Protein AF-A0AAV7AVH6-F1 (afdb_monomer_lite)

Radius of gyration: 21.37 Å; chains: 1; bounding box: 35×44×61 Å

Secondary structure (DSSP, 8-state):
-HHHHTTT-EEE-TT-SEEEEE--GGGSTTTT-HHHHHHHHHTSSSS---EEEEEEEEESS---GGGPEEEEEETTS-EEEEETTEEEEEESSHHHHHHHSS----EEEEPPPPPHHHHHHHHH-HHHHHHHHHHHHHHHHTHHHHHHHHHHHHTT-

Sequence (157 aa):
MFVQNHKYKLLKWEKNIYYLKVCDLSGTIYMGQQYMKEQWEEFYLPKTTRMEVLGILEDSRVPLPCMQWVVLVGEDGCVYAYREEELQLIAKNLSEFVENGKKKVYATYDYPEFSDEDEETLLQDEEVQKIRQSTRDFVNSNAHVFDNLLNFLSSKQ

Foldseek 3Di:
DVLVVQAQPWQDDPPDQKIWGFHFCCQAPCRPVVVVQVQVQPFFDPDRWHKTFRGWIAGNVDRDRLPIWTWIQTPQQWIWTDHDQKIFGQGNHPVRCSHQPRPDTPDITGGDDDDPVNVVVCVPDPVSVVVVVVVVVVCVVCVVVVVVVVVVVVVVD

Structure (mmCIF, N/CA/C/O backbone):
data_AF-A0AAV7AVH6-F1
#
_entry.id   AF-A0AAV7AVH6-F1
#
loop_
_atom_site.group_PDB
_atom_site.id
_atom_site.type_symbol
_atom_site.label_atom_id
_atom_site.label_alt_id
_atom_site.label_comp_id
_atom_site.label_asym_id
_atom_site.label_entity_id
_atom_site.label_seq_id
_atom_site.pdbx_PDB_ins_code
_atom_site.Cartn_x
_atom_site.Cartn_y
_atom_site.Cartn_z
_atom_site.occupancy
_atom_site.B_iso_or_equiv
_atom_site.auth_seq_id
_atom_site.auth_comp_id
_atom_site.auth_asym_id
_atom_site.auth_atom_id
_atom_site.pdbx_PDB_model_num
ATOM 1 N N . MET A 1 1 ? -11.168 -9.009 -13.389 1.00 67.25 1 MET A N 1
ATOM 2 C CA . MET A 1 1 ? -11.364 -10.424 -13.801 1.00 67.25 1 MET A CA 1
ATOM 3 C C . MET A 1 1 ? -10.074 -11.264 -13.770 1.00 67.25 1 MET A C 1
ATOM 5 O O . MET A 1 1 ? -10.169 -12.446 -13.488 1.00 67.25 1 MET A O 1
ATOM 9 N N . PHE A 1 2 ? -8.867 -10.708 -13.973 1.00 90.12 2 PHE A N 1
ATOM 10 C CA . PHE A 1 2 ? -7.611 -11.487 -13.918 1.00 90.12 2 PHE A CA 1
ATOM 11 C C . PHE A 1 2 ? -7.262 -12.035 -12.523 1.00 90.12 2 PHE A C 1
A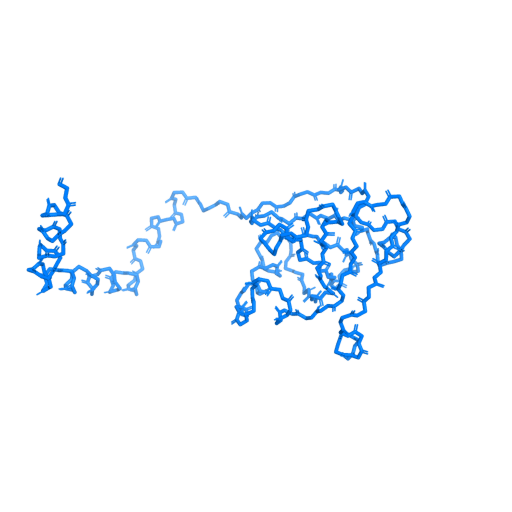TOM 13 O O . PHE A 1 2 ? -7.172 -13.250 -12.361 1.00 90.12 2 PHE A O 1
ATOM 20 N N . VAL A 1 3 ? -7.107 -11.155 -11.525 1.00 89.94 3 VAL A N 1
ATOM 21 C CA . VAL A 1 3 ? -6.653 -11.513 -10.165 1.00 89.94 3 VAL A CA 1
ATOM 22 C C . VAL A 1 3 ? -7.571 -12.547 -9.517 1.00 89.94 3 VAL A C 1
ATOM 24 O O . VAL A 1 3 ? -7.092 -13.539 -8.982 1.00 89.94 3 VAL A O 1
ATOM 27 N N . GLN A 1 4 ? -8.888 -12.385 -9.666 1.00 89.19 4 GLN A N 1
ATOM 28 C CA . GLN A 1 4 ? -9.874 -13.350 -9.167 1.00 89.19 4 GLN A CA 1
ATOM 29 C C . GLN A 1 4 ? -9.682 -14.751 -9.770 1.00 89.19 4 GLN A C 1
ATOM 31 O O . GLN A 1 4 ? -9.690 -15.744 -9.051 1.00 89.19 4 GLN A O 1
ATOM 36 N N . ASN A 1 5 ? -9.409 -14.836 -11.074 1.00 92.50 5 ASN A N 1
ATOM 37 C CA . ASN A 1 5 ? -9.209 -16.111 -11.773 1.00 92.50 5 ASN A CA 1
ATOM 38 C C . ASN A 1 5 ? -7.833 -16.752 -11.500 1.00 92.50 5 ASN A C 1
ATOM 40 O O . ASN A 1 5 ? -7.597 -17.903 -11.867 1.00 92.50 5 ASN A O 1
ATOM 44 N N . HIS A 1 6 ? -6.901 -15.998 -10.917 1.00 92.50 6 HIS A N 1
ATOM 45 C CA . HIS A 1 6 ? -5.505 -16.396 -10.718 1.00 92.50 6 HIS A CA 1
ATOM 46 C C . HIS A 1 6 ? -5.092 -16.336 -9.245 1.00 92.50 6 HIS A C 1
ATOM 48 O O . HIS A 1 6 ? -3.902 -16.431 -8.946 1.00 92.50 6 HIS A O 1
ATOM 54 N N . LYS A 1 7 ? -6.061 -16.197 -8.332 1.00 90.62 7 LYS A N 1
ATOM 55 C CA . LYS A 1 7 ? -5.820 -16.069 -6.897 1.00 90.62 7 LYS A CA 1
ATOM 56 C C . LYS A 1 7 ? -4.968 -17.242 -6.408 1.00 90.62 7 LYS A C 1
ATOM 58 O O . LYS A 1 7 ? -5.199 -18.391 -6.779 1.00 90.62 7 LYS A O 1
ATOM 63 N N . TYR A 1 8 ? -3.959 -16.928 -5.605 1.00 89.50 8 TYR A N 1
ATOM 64 C CA . TYR A 1 8 ? -2.974 -17.855 -5.041 1.00 89.50 8 TYR A CA 1
ATOM 65 C C . TYR A 1 8 ? -1.984 -18.484 -6.029 1.00 89.50 8 TYR A C 1
ATOM 67 O O . TYR A 1 8 ? -1.146 -19.282 -5.605 1.00 89.50 8 TYR A O 1
ATOM 75 N N . LYS A 1 9 ? -2.001 -18.112 -7.317 1.00 94.94 9 LYS A N 1
ATOM 76 C CA . LYS A 1 9 ? -0.900 -18.479 -8.216 1.00 94.94 9 LYS A CA 1
ATOM 77 C C . LYS A 1 9 ? 0.385 -17.789 -7.767 1.00 94.94 9 LYS A C 1
ATOM 79 O O . LYS A 1 9 ? 0.374 -16.627 -7.357 1.00 94.94 9 LYS A O 1
ATOM 84 N N . LEU A 1 10 ? 1.483 -18.531 -7.861 1.00 94.31 10 LEU A N 1
ATOM 85 C CA . LEU A 1 10 ? 2.809 -18.072 -7.477 1.00 94.31 10 LEU A CA 1
ATOM 86 C C . LEU A 1 10 ? 3.648 -17.815 -8.725 1.00 94.31 10 LEU A C 1
ATOM 88 O O . LEU A 1 10 ? 3.728 -18.674 -9.603 1.00 94.31 10 LEU A O 1
ATOM 92 N N . LEU A 1 11 ? 4.309 -16.665 -8.764 1.00 94.94 11 LEU A N 1
ATOM 93 C CA . LEU A 1 11 ? 5.360 -16.360 -9.725 1.00 94.94 11 LEU A CA 1
ATOM 94 C C . LEU A 1 11 ? 6.682 -16.235 -8.965 1.00 94.94 11 LEU A C 1
ATOM 96 O O . LEU A 1 11 ? 6.808 -15.438 -8.036 1.00 94.94 11 LEU A O 1
ATOM 100 N N . LYS A 1 12 ? 7.652 -17.066 -9.344 1.00 94.19 12 LYS A N 1
ATOM 101 C CA . LYS A 1 12 ? 8.987 -17.126 -8.744 1.00 94.19 12 LYS A CA 1
ATOM 102 C C . LYS A 1 12 ? 10.022 -16.737 -9.789 1.00 94.19 12 LYS A C 1
ATOM 104 O O . LYS A 1 12 ? 9.885 -17.109 -10.951 1.00 94.19 12 LYS A O 1
ATOM 109 N N . TRP A 1 13 ? 11.080 -16.068 -9.348 1.00 93.69 13 TRP A N 1
ATOM 110 C CA . TRP A 1 13 ? 12.230 -15.729 -10.181 1.00 93.69 13 TRP A CA 1
ATOM 111 C C . TRP A 1 13 ? 13.479 -16.398 -9.611 1.00 93.69 13 TRP A C 1
ATOM 113 O O . TRP A 1 13 ? 13.735 -16.299 -8.416 1.00 93.69 13 TRP A O 1
ATOM 123 N N . GLU A 1 14 ? 14.284 -17.047 -10.455 1.00 84.38 14 GLU A N 1
ATOM 124 C CA . GLU A 1 14 ? 15.441 -17.848 -10.011 1.00 84.38 14 GLU A CA 1
ATOM 125 C C . GLU A 1 14 ? 16.485 -17.054 -9.209 1.00 84.38 14 GLU A C 1
ATOM 127 O O . GLU A 1 14 ? 17.175 -17.611 -8.361 1.00 84.38 14 GLU A O 1
ATOM 132 N N . LYS A 1 15 ? 16.611 -15.749 -9.476 1.00 83.25 15 LYS A N 1
ATOM 133 C CA . LYS A 1 15 ? 17.602 -14.856 -8.849 1.00 83.25 15 LYS A CA 1
ATOM 134 C C . LYS A 1 15 ? 16.969 -13.790 -7.950 1.00 83.25 15 LYS A C 1
ATOM 136 O O . LYS A 1 15 ? 17.609 -12.776 -7.678 1.00 83.25 15 LYS A O 1
ATOM 141 N N . ASN A 1 16 ? 15.720 -13.982 -7.524 1.00 83.50 16 ASN A N 1
ATOM 142 C CA . ASN A 1 16 ? 15.032 -13.066 -6.617 1.00 83.50 16 ASN A CA 1
ATOM 143 C C . ASN A 1 16 ? 14.694 -13.783 -5.305 1.00 83.50 16 ASN A C 1
ATOM 145 O O . ASN A 1 16 ? 14.231 -14.920 -5.309 1.00 83.50 16 ASN A O 1
ATOM 149 N N . ILE A 1 17 ? 14.925 -13.107 -4.180 1.00 87.75 17 ILE A N 1
ATOM 150 C CA . ILE A 1 17 ? 14.525 -13.602 -2.856 1.00 87.75 17 ILE A CA 1
ATOM 151 C C . ILE A 1 17 ? 13.009 -13.534 -2.663 1.00 87.75 17 ILE A C 1
ATOM 153 O O . ILE A 1 17 ? 12.474 -14.258 -1.828 1.00 87.75 17 ILE A O 1
ATOM 157 N N . TYR A 1 18 ? 12.324 -12.691 -3.435 1.00 91.19 18 TYR A N 1
ATOM 158 C CA . TYR A 1 18 ? 10.881 -12.537 -3.401 1.00 91.19 18 TYR A CA 1
ATOM 159 C C . TYR A 1 18 ? 10.189 -13.447 -4.413 1.00 91.19 18 TYR A C 1
ATOM 161 O O . TYR A 1 18 ? 10.689 -13.693 -5.513 1.00 91.19 18 TYR A O 1
ATOM 169 N N . TYR A 1 19 ? 8.977 -13.866 -4.068 1.00 93.19 19 TYR A N 1
ATOM 170 C CA . TYR A 1 19 ? 8.014 -14.418 -5.013 1.00 93.19 19 TYR A CA 1
ATOM 171 C C . TYR A 1 19 ? 6.712 -13.629 -4.935 1.00 93.19 19 TYR A C 1
ATOM 173 O O . TYR A 1 19 ? 6.329 -13.151 -3.869 1.00 93.19 19 TYR A O 1
ATOM 181 N N . LEU A 1 20 ? 6.035 -13.494 -6.072 1.00 95.94 20 LEU A N 1
ATOM 182 C CA . LEU A 1 20 ? 4.709 -12.899 -6.126 1.00 95.94 20 LEU A CA 1
ATOM 183 C C . LEU A 1 20 ? 3.671 -13.979 -5.841 1.00 95.94 20 LEU A C 1
ATOM 185 O O . LEU A 1 20 ? 3.640 -15.012 -6.511 1.00 95.94 20 LEU A O 1
ATOM 189 N N . LYS A 1 21 ? 2.777 -13.699 -4.900 1.00 95.56 21 LYS A N 1
ATOM 190 C CA . LYS A 1 21 ? 1.540 -14.443 -4.689 1.00 95.56 21 LYS A CA 1
ATOM 191 C C . LYS A 1 21 ? 0.377 -13.579 -5.149 1.00 95.56 21 LYS A C 1
ATOM 193 O O . LYS A 1 21 ? 0.107 -12.539 -4.556 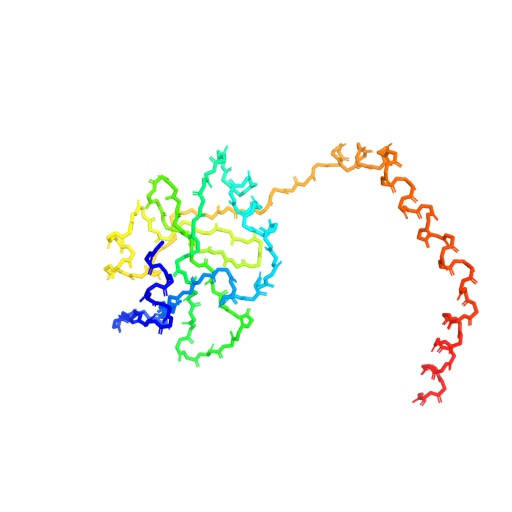1.00 95.56 21 LYS A O 1
ATOM 198 N N . VAL A 1 22 ? -0.296 -14.004 -6.215 1.00 97.50 22 VAL A N 1
ATOM 199 C CA . VAL A 1 22 ? -1.414 -13.253 -6.798 1.00 97.50 22 VAL A CA 1
ATOM 200 C C . VAL A 1 22 ? -2.582 -13.230 -5.816 1.00 97.50 22 VAL A C 1
ATOM 202 O O . VAL A 1 22 ? -3.090 -14.277 -5.407 1.00 97.50 22 VAL A O 1
ATOM 205 N N . CYS A 1 23 ? -3.029 -12.036 -5.452 1.00 96.12 23 CYS A N 1
ATOM 206 C CA . CYS A 1 23 ? -4.206 -11.813 -4.626 1.00 96.12 23 CYS A CA 1
ATOM 207 C C . CYS A 1 23 ? -4.772 -10.412 -4.868 1.00 96.12 23 CYS A C 1
ATOM 209 O O . CYS A 1 23 ? -4.114 -9.551 -5.441 1.00 96.12 23 CYS A O 1
ATOM 211 N N . ASP A 1 24 ? -6.026 -10.223 -4.474 1.00 95.75 24 ASP A N 1
ATOM 212 C CA . ASP A 1 24 ? -6.672 -8.914 -4.394 1.00 95.75 24 ASP A CA 1
ATOM 213 C C . ASP A 1 24 ? -6.384 -8.275 -3.022 1.00 95.75 24 ASP A C 1
ATOM 215 O O . ASP A 1 24 ? -5.694 -8.866 -2.187 1.00 95.75 24 ASP A O 1
ATOM 219 N N . LEU A 1 25 ? -6.968 -7.103 -2.750 1.00 95.44 25 LEU A N 1
ATOM 220 C CA . LEU A 1 25 ? -6.837 -6.416 -1.459 1.00 95.44 25 LEU A CA 1
ATOM 221 C C . LEU A 1 25 ? -7.163 -7.326 -0.257 1.00 95.44 25 LEU A C 1
ATOM 223 O O . LEU A 1 25 ? -6.485 -7.259 0.767 1.00 95.44 25 LEU A O 1
ATOM 227 N N . SER A 1 26 ? -8.145 -8.228 -0.394 1.00 94.31 26 SER A N 1
ATOM 228 C CA . SER A 1 26 ? -8.540 -9.157 0.677 1.00 94.31 26 SER A CA 1
ATOM 229 C C . SER A 1 26 ? -7.461 -10.181 1.035 1.00 94.31 26 SER A C 1
ATOM 231 O O . SER A 1 26 ? -7.497 -10.759 2.113 1.00 94.31 26 SER A O 1
ATOM 233 N N . GLY A 1 27 ? -6.503 -10.426 0.138 1.00 93.25 27 GLY A N 1
ATOM 234 C CA . GLY A 1 27 ? -5.368 -11.308 0.391 1.00 93.25 27 GLY A CA 1
ATOM 235 C C . GLY A 1 27 ? -4.127 -10.593 0.919 1.00 93.25 27 GLY A C 1
ATOM 236 O O . GLY A 1 27 ? -3.054 -11.191 0.885 1.00 93.25 27 GLY A O 1
ATOM 237 N N . THR A 1 28 ? -4.253 -9.336 1.349 1.00 93.62 28 THR A N 1
ATOM 238 C CA . THR A 1 28 ? -3.172 -8.541 1.947 1.00 93.62 28 THR A CA 1
ATOM 239 C C . THR A 1 28 ? -3.413 -8.327 3.448 1.00 93.62 28 THR A C 1
ATOM 241 O O . THR A 1 28 ? -4.507 -8.594 3.945 1.00 93.62 28 THR A O 1
ATOM 244 N N . ILE A 1 29 ? -2.430 -7.779 4.173 1.00 92.38 29 ILE A N 1
ATOM 245 C CA . ILE A 1 29 ? -2.610 -7.309 5.560 1.00 92.38 29 ILE A CA 1
ATOM 246 C C . ILE A 1 29 ? -3.647 -6.180 5.692 1.00 92.38 29 ILE A C 1
ATOM 248 O O . ILE A 1 29 ? -4.147 -5.943 6.785 1.00 92.38 29 ILE A O 1
ATOM 252 N N . TYR A 1 30 ? -4.020 -5.532 4.584 1.00 93.50 30 TYR A N 1
ATOM 253 C CA . TYR A 1 30 ? -5.025 -4.467 4.516 1.00 93.50 30 TYR A CA 1
ATOM 254 C C . TYR A 1 30 ? -6.420 -4.997 4.150 1.00 93.50 30 TYR A C 1
ATOM 256 O O . TYR A 1 30 ? -7.262 -4.275 3.617 1.00 93.50 30 TYR A O 1
ATOM 264 N N . MET A 1 31 ? -6.688 -6.282 4.400 1.00 94.31 31 MET A N 1
ATOM 265 C CA . MET A 1 31 ? -7.999 -6.882 4.158 1.00 94.31 31 MET A CA 1
ATOM 266 C C . MET A 1 31 ? -9.115 -6.066 4.832 1.00 94.31 31 MET A C 1
ATOM 268 O O . MET A 1 31 ? -9.081 -5.814 6.034 1.00 94.31 31 MET A O 1
ATOM 272 N N . GLY A 1 32 ? -10.124 -5.681 4.045 1.00 93.25 32 GLY A N 1
ATOM 273 C CA . GLY A 1 32 ? -11.268 -4.888 4.510 1.00 93.25 32 GLY A CA 1
ATOM 274 C C . GLY A 1 32 ? -11.006 -3.382 4.613 1.00 93.25 32 GLY A C 1
ATOM 275 O O . GLY A 1 32 ? -11.947 -2.625 4.828 1.00 93.25 32 GLY A O 1
ATOM 276 N N . GLN A 1 33 ? -9.768 -2.929 4.408 1.00 94.75 33 GLN A N 1
ATOM 277 C CA . GLN A 1 33 ? -9.393 -1.518 4.472 1.00 94.75 33 GLN A CA 1
ATOM 278 C C . GLN A 1 33 ? -9.436 -0.897 3.074 1.00 94.75 33 GLN A C 1
ATOM 280 O O . GLN A 1 33 ? -8.406 -0.625 2.465 1.00 94.75 33 GLN A O 1
ATOM 285 N N . GLN A 1 34 ? -10.643 -0.700 2.537 1.00 94.00 34 GLN A N 1
ATOM 286 C CA . GLN A 1 34 ? -10.818 -0.152 1.185 1.00 94.00 34 GLN A CA 1
ATOM 287 C C . GLN A 1 34 ? -10.164 1.232 1.020 1.00 94.00 34 GLN A C 1
ATOM 289 O O . GLN A 1 34 ? -9.594 1.506 -0.034 1.00 94.00 34 GLN A O 1
ATOM 294 N N . TYR A 1 35 ? -10.155 2.035 2.089 1.00 94.38 35 TYR A N 1
ATOM 295 C CA . TYR A 1 35 ? -9.508 3.347 2.128 1.00 94.38 35 TYR A CA 1
ATOM 296 C C . TYR A 1 35 ? -8.000 3.285 1.836 1.00 94.38 35 TYR A C 1
ATOM 298 O O . TYR A 1 35 ? -7.447 4.234 1.298 1.00 94.38 35 TYR A O 1
ATOM 306 N N . MET A 1 36 ? -7.318 2.168 2.124 1.00 94.94 36 MET A N 1
ATOM 307 C CA . MET A 1 36 ? -5.892 2.029 1.798 1.00 94.94 36 MET A CA 1
ATOM 308 C C . MET A 1 36 ? -5.660 2.095 0.292 1.00 94.94 36 MET A C 1
ATOM 310 O O . MET A 1 36 ? -4.683 2.685 -0.160 1.00 94.94 36 MET A O 1
ATOM 314 N N . LYS A 1 37 ? -6.583 1.522 -0.492 1.00 94.50 37 LYS A N 1
ATOM 315 C CA . LYS A 1 37 ? -6.525 1.605 -1.951 1.00 94.50 37 LYS A CA 1
ATOM 316 C C . LYS A 1 37 ? -6.665 3.053 -2.414 1.00 94.50 37 LYS A C 1
ATOM 318 O O . LYS A 1 37 ? -5.869 3.494 -3.231 1.00 94.50 37 LYS A O 1
ATOM 323 N N . GLU A 1 38 ? -7.638 3.772 -1.863 1.00 94.88 38 GLU A N 1
ATOM 324 C CA . GLU A 1 38 ? -7.866 5.193 -2.152 1.00 94.88 38 GLU A CA 1
ATOM 325 C C . GLU A 1 38 ? -6.609 6.009 -1.824 1.00 94.88 38 GLU A C 1
ATOM 327 O O . GLU A 1 38 ? -6.139 6.781 -2.655 1.00 94.88 38 GLU A O 1
ATOM 332 N N . GLN A 1 39 ? -5.964 5.738 -0.685 1.00 94.94 39 GLN A N 1
ATOM 333 C CA . GLN A 1 39 ? -4.729 6.424 -0.321 1.00 94.94 39 GLN A CA 1
ATOM 334 C C . GLN A 1 39 ? -3.581 6.185 -1.308 1.00 94.94 39 GLN A C 1
ATOM 336 O O . GLN A 1 39 ? -2.893 7.138 -1.673 1.00 94.94 39 GLN A O 1
ATOM 341 N N . TRP A 1 40 ? -3.368 4.941 -1.758 1.00 96.75 40 TRP A N 1
ATOM 342 C CA . TRP A 1 40 ? -2.339 4.630 -2.760 1.00 96.75 40 TRP A CA 1
ATOM 343 C C . TRP A 1 40 ? -2.583 5.346 -4.091 1.00 96.75 40 TRP A C 1
ATOM 345 O O . TRP A 1 40 ? -1.625 5.756 -4.746 1.00 96.75 40 TRP A O 1
ATOM 355 N N . GLU A 1 41 ? -3.850 5.495 -4.483 1.00 97.12 41 GLU A N 1
ATOM 356 C CA . GLU A 1 41 ? -4.243 6.157 -5.728 1.00 97.12 41 GLU A CA 1
ATOM 357 C C . GLU A 1 41 ? -4.109 7.684 -5.655 1.00 97.12 41 GLU A C 1
ATOM 359 O O . GLU A 1 41 ? -3.766 8.309 -6.662 1.00 97.12 41 GLU A O 1
ATOM 364 N N . GLU A 1 42 ? -4.370 8.283 -4.489 1.00 95.88 42 GLU A N 1
ATOM 365 C CA . GLU A 1 42 ? -4.523 9.734 -4.336 1.00 95.88 42 GLU A CA 1
ATOM 366 C C . GLU A 1 42 ? -3.287 10.460 -3.800 1.00 95.88 42 GLU A C 1
ATOM 368 O O . GLU A 1 42 ? -2.984 11.545 -4.296 1.00 95.88 42 GLU A O 1
ATOM 373 N N . PHE A 1 43 ? -2.573 9.895 -2.819 1.00 94.00 43 PHE A N 1
ATOM 374 C CA . PHE A 1 43 ? -1.637 10.688 -2.005 1.00 94.00 43 PHE A CA 1
ATOM 375 C C . PHE A 1 43 ? -0.154 10.434 -2.274 1.00 94.00 43 PHE A C 1
ATOM 377 O O . PHE A 1 43 ? 0.660 11.316 -2.026 1.00 94.00 43 PHE A O 1
ATOM 384 N N . TYR A 1 44 ? 0.222 9.258 -2.781 1.00 95.56 44 TYR A N 1
ATOM 385 C CA . TYR A 1 44 ? 1.643 8.907 -2.917 1.00 95.56 44 TYR A CA 1
ATOM 386 C C . TYR A 1 44 ? 2.289 9.488 -4.176 1.00 95.56 44 TYR A C 1
ATOM 388 O O . TYR A 1 44 ? 3.449 9.894 -4.166 1.00 95.56 44 TYR A O 1
ATOM 396 N N . LEU A 1 45 ? 1.572 9.490 -5.300 1.00 96.06 45 LEU A N 1
ATOM 397 C CA . LEU A 1 45 ? 2.131 9.948 -6.570 1.00 96.06 45 LEU A CA 1
ATOM 398 C C . LEU A 1 45 ? 1.826 11.434 -6.801 1.00 96.06 45 LEU A C 1
ATOM 400 O O . LEU A 1 45 ? 0.749 11.894 -6.435 1.00 96.06 45 LEU A O 1
ATOM 404 N N . PRO A 1 46 ? 2.693 12.181 -7.521 1.00 93.56 46 PRO A N 1
ATOM 405 C CA . PRO A 1 46 ? 2.442 13.591 -7.850 1.00 93.56 46 PRO A CA 1
ATOM 406 C C . PRO A 1 46 ? 1.133 13.851 -8.609 1.00 93.56 46 PRO A C 1
ATOM 408 O O . PRO A 1 46 ? 0.668 14.985 -8.695 1.00 93.56 46 PRO A O 1
ATOM 411 N N . LYS A 1 47 ? 0.571 12.809 -9.227 1.00 95.38 47 LYS A N 1
ATOM 412 C CA . LYS A 1 47 ? -0.728 12.829 -9.882 1.00 95.38 47 LYS A CA 1
ATOM 413 C C . LYS A 1 47 ? -1.511 11.602 -9.433 1.00 95.38 47 LYS A C 1
ATOM 415 O O . LYS A 1 47 ? -0.976 10.492 -9.485 1.00 95.38 47 LYS A O 1
ATOM 420 N N . THR A 1 48 ? -2.788 11.805 -9.117 1.00 96.88 48 THR A N 1
ATOM 421 C CA . THR A 1 48 ? -3.736 10.717 -8.876 1.00 96.88 48 THR A CA 1
ATOM 422 C C . THR A 1 48 ? -3.656 9.685 -9.996 1.00 96.88 48 THR A C 1
ATOM 424 O O . THR A 1 48 ? -3.735 10.036 -11.179 1.00 96.88 48 THR A O 1
ATOM 427 N N . THR A 1 49 ? -3.476 8.426 -9.616 1.00 97.88 49 THR A N 1
ATOM 428 C CA . THR A 1 49 ? -3.272 7.308 -10.540 1.00 97.88 49 THR A CA 1
ATOM 429 C C . THR A 1 49 ? -4.083 6.133 -10.035 1.00 97.88 49 THR A C 1
ATOM 431 O O . THR A 1 49 ? -3.813 5.636 -8.947 1.00 97.88 49 THR A O 1
ATOM 434 N N . ARG A 1 50 ? -5.062 5.661 -10.813 1.00 98.00 50 ARG A N 1
ATOM 435 C CA . ARG A 1 50 ? -5.826 4.461 -10.433 1.00 98.00 50 ARG A CA 1
ATOM 436 C C . ARG A 1 50 ? -4.905 3.254 -10.339 1.00 98.00 50 ARG A C 1
ATOM 438 O O . ARG A 1 50 ? -4.052 3.071 -11.208 1.00 98.00 50 ARG A O 1
ATOM 445 N N . MET A 1 51 ? -5.109 2.406 -9.337 1.00 97.25 51 MET A N 1
ATOM 446 C CA . MET A 1 51 ? -4.252 1.253 -9.089 1.00 97.25 51 MET A CA 1
ATOM 447 C C . MET A 1 51 ? -5.077 -0.003 -8.852 1.00 97.25 51 MET A C 1
ATOM 449 O O . MET A 1 51 ? -6.163 0.025 -8.291 1.00 97.25 51 MET A O 1
ATOM 453 N N . GLU A 1 52 ? -4.551 -1.154 -9.248 1.00 96.50 52 GLU A N 1
ATOM 454 C CA . GLU A 1 52 ? -5.138 -2.447 -8.904 1.00 96.50 52 GLU A CA 1
ATOM 455 C C . GLU A 1 52 ? -4.120 -3.318 -8.177 1.00 96.50 52 GLU A C 1
ATOM 457 O O . GLU A 1 52 ? -2.955 -3.401 -8.572 1.00 96.50 52 GLU A O 1
ATOM 462 N N . VAL A 1 53 ? -4.570 -3.996 -7.118 1.00 97.50 53 VAL A N 1
ATOM 463 C CA . VAL A 1 53 ? -3.735 -4.950 -6.381 1.00 97.50 53 VAL A CA 1
ATOM 464 C C . VAL A 1 53 ? -3.518 -6.176 -7.259 1.00 97.50 53 VAL A C 1
ATOM 466 O O . VAL A 1 53 ? -4.468 -6.874 -7.612 1.00 97.50 53 VAL A O 1
ATOM 469 N N . LEU A 1 54 ? -2.260 -6.441 -7.602 1.00 97.56 54 LEU A N 1
ATOM 470 C CA . LEU A 1 54 ? -1.850 -7.632 -8.342 1.00 97.56 54 LEU A CA 1
ATOM 471 C C . LEU A 1 54 ? -1.530 -8.799 -7.402 1.00 97.56 54 LEU A C 1
ATOM 473 O O . LEU A 1 54 ? -1.710 -9.965 -7.765 1.00 97.56 54 LEU A O 1
ATOM 477 N N . GLY A 1 55 ? -1.030 -8.496 -6.207 1.00 97.00 55 GLY A N 1
ATOM 478 C CA . GLY A 1 55 ? -0.711 -9.496 -5.204 1.00 97.00 55 GLY A CA 1
ATOM 479 C C . GLY A 1 55 ? 0.244 -8.979 -4.146 1.00 97.00 55 GLY A C 1
ATOM 480 O O . GLY A 1 55 ? 0.343 -7.775 -3.924 1.00 97.00 55 GLY A O 1
ATOM 481 N N . ILE A 1 56 ? 0.970 -9.901 -3.521 1.00 96.50 56 ILE A N 1
ATOM 482 C CA . ILE A 1 56 ? 1.998 -9.587 -2.527 1.00 96.50 56 ILE A CA 1
ATOM 483 C C . ILE A 1 56 ? 3.352 -10.177 -2.915 1.00 96.50 56 ILE A C 1
ATOM 485 O O . ILE A 1 56 ? 3.405 -11.258 -3.505 1.00 96.50 56 ILE A O 1
ATOM 489 N N . LEU A 1 57 ? 4.439 -9.483 -2.574 1.00 95.00 57 LEU A N 1
ATOM 490 C CA . LEU A 1 57 ? 5.784 -10.062 -2.566 1.00 95.00 57 LEU A CA 1
ATOM 491 C C . LEU A 1 57 ? 6.130 -10.512 -1.151 1.00 95.00 57 LEU A C 1
ATOM 493 O O . LEU A 1 57 ? 6.162 -9.695 -0.231 1.00 95.00 57 LEU A O 1
ATOM 497 N N . GLU A 1 58 ? 6.446 -11.794 -1.008 1.00 90.75 58 GLU A N 1
ATOM 498 C CA . GLU A 1 58 ? 6.924 -12.393 0.241 1.00 90.75 58 GLU A CA 1
ATOM 499 C C . GLU A 1 58 ? 8.385 -12.831 0.076 1.00 90.75 58 GLU A C 1
ATOM 501 O O . GLU A 1 58 ? 8.769 -13.356 -0.974 1.00 90.75 58 GLU A O 1
ATOM 506 N N . ASP A 1 59 ? 9.216 -12.602 1.099 1.00 88.25 59 ASP A N 1
ATOM 507 C CA . ASP A 1 59 ? 10.595 -13.103 1.123 1.00 88.25 59 ASP A CA 1
ATOM 508 C C . ASP A 1 59 ? 10.573 -14.623 1.343 1.00 88.25 59 ASP A C 1
ATOM 510 O O . ASP A 1 59 ? 10.049 -15.131 2.334 1.00 88.25 59 ASP A O 1
ATOM 514 N N . SER A 1 60 ? 11.161 -15.365 0.408 1.00 82.62 60 SER A N 1
ATOM 515 C CA . SER A 1 60 ? 11.254 -16.828 0.443 1.00 82.62 60 SER A CA 1
ATOM 516 C C . SER A 1 60 ? 12.057 -17.381 1.622 1.00 82.62 60 SER A C 1
ATOM 518 O O . SER A 1 60 ? 11.884 -18.547 1.974 1.00 82.62 60 SER A O 1
ATOM 520 N N . ARG A 1 61 ? 12.923 -16.572 2.239 1.00 82.56 61 ARG A N 1
ATOM 521 C CA . ARG A 1 61 ? 13.768 -16.966 3.377 1.00 82.56 61 ARG A CA 1
ATOM 522 C C . ARG A 1 61 ? 13.063 -16.755 4.710 1.00 82.56 61 ARG A C 1
ATOM 524 O O . ARG A 1 61 ? 13.304 -17.507 5.649 1.00 82.56 61 ARG A O 1
ATOM 531 N N . VAL A 1 62 ? 12.225 -15.722 4.791 1.00 77.31 62 VAL A N 1
ATOM 532 C CA . VAL A 1 62 ? 11.535 -15.305 6.017 1.00 77.31 62 VAL A CA 1
ATOM 533 C C . VAL A 1 62 ? 10.096 -14.909 5.66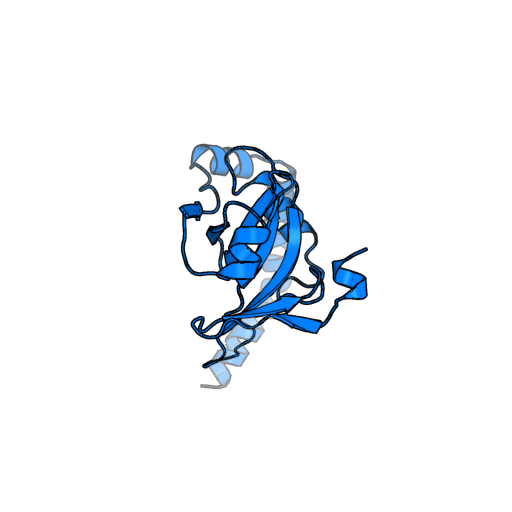4 1.00 77.31 62 VAL A C 1
ATOM 535 O O . VAL A 1 62 ? 9.781 -13.721 5.588 1.00 77.31 62 VAL A O 1
ATOM 538 N N . PRO A 1 63 ? 9.209 -15.890 5.412 1.00 68.44 63 PRO A N 1
ATOM 539 C CA . PRO A 1 63 ? 7.817 -15.621 5.076 1.00 68.44 63 PRO A CA 1
ATOM 540 C C . PRO A 1 63 ? 7.051 -15.208 6.340 1.00 68.44 63 PRO A C 1
ATOM 542 O O . PRO A 1 63 ? 6.390 -16.021 6.985 1.00 68.44 63 PRO A O 1
ATOM 545 N N . LEU A 1 64 ? 7.185 -13.938 6.723 1.00 75.56 64 LEU A N 1
ATOM 546 C CA . LEU A 1 64 ? 6.420 -13.318 7.798 1.00 75.56 64 LEU A CA 1
ATOM 547 C C . LEU A 1 64 ? 5.320 -12.435 7.195 1.00 75.56 64 LEU A C 1
ATOM 549 O O . LEU A 1 64 ? 5.646 -11.530 6.424 1.00 75.56 64 LEU A O 1
ATOM 553 N N . PRO A 1 65 ? 4.040 -12.630 7.573 1.00 68.75 65 PRO A N 1
ATOM 554 C CA . PRO A 1 65 ? 2.927 -11.841 7.040 1.00 68.75 65 PRO A CA 1
ATOM 555 C C . PRO A 1 65 ? 3.095 -10.324 7.203 1.00 68.75 65 PRO A C 1
ATOM 557 O O . PRO A 1 65 ? 2.601 -9.562 6.383 1.00 68.75 65 PRO A O 1
ATOM 560 N N . CYS A 1 66 ? 3.815 -9.873 8.234 1.00 70.50 66 CYS A N 1
ATOM 561 C CA . CYS A 1 66 ? 4.079 -8.454 8.480 1.00 70.50 66 CYS A CA 1
ATOM 562 C C . CYS A 1 66 ? 5.144 -7.836 7.558 1.00 70.50 66 CYS A C 1
ATOM 564 O O . CYS A 1 66 ? 5.273 -6.621 7.534 1.00 70.50 66 CYS A O 1
ATOM 566 N N . MET A 1 67 ? 5.898 -8.634 6.795 1.00 81.75 67 MET A N 1
ATOM 567 C CA . MET A 1 67 ? 6.998 -8.153 5.943 1.00 81.75 67 MET A CA 1
ATOM 568 C C . MET A 1 67 ? 6.664 -8.176 4.444 1.00 81.75 67 MET A C 1
ATOM 570 O O . MET A 1 67 ? 7.559 -8.056 3.602 1.00 81.75 67 MET A O 1
ATOM 574 N N . GLN A 1 68 ? 5.387 -8.344 4.095 1.00 88.81 68 GLN A N 1
ATOM 575 C CA . GLN A 1 68 ? 4.944 -8.388 2.706 1.00 88.81 68 GLN A CA 1
ATOM 576 C C . GLN A 1 68 ? 4.975 -7.001 2.043 1.00 88.81 68 GLN A C 1
ATOM 578 O O . GLN A 1 68 ? 4.650 -5.994 2.669 1.00 88.81 68 GLN A O 1
ATOM 583 N N . TRP A 1 69 ? 5.290 -6.960 0.749 1.00 95.44 69 TRP A N 1
ATOM 584 C CA . TRP A 1 69 ? 4.995 -5.791 -0.086 1.00 95.44 69 TRP A CA 1
ATOM 585 C C . TRP A 1 69 ? 3.679 -6.004 -0.815 1.00 95.44 69 TRP A C 1
ATOM 587 O O . TRP A 1 69 ? 3.501 -7.056 -1.427 1.00 95.44 69 TRP A O 1
ATOM 597 N N . VAL A 1 70 ? 2.795 -5.011 -0.834 1.00 97.19 70 VAL A N 1
ATOM 598 C CA . VAL A 1 70 ? 1.618 -5.032 -1.711 1.00 97.19 70 VAL A CA 1
ATOM 599 C C . VAL A 1 70 ? 2.037 -4.567 -3.099 1.00 97.19 70 VAL A C 1
ATOM 601 O O . VAL A 1 70 ? 2.605 -3.491 -3.249 1.00 97.19 70 VAL A O 1
ATOM 604 N N . VAL A 1 71 ? 1.779 -5.382 -4.119 1.00 98.12 71 VAL A N 1
ATOM 605 C CA . VAL A 1 71 ? 2.095 -5.062 -5.513 1.00 98.12 71 VAL A CA 1
ATOM 606 C C . VAL A 1 71 ? 0.882 -4.438 -6.177 1.00 98.12 71 VAL A C 1
ATOM 608 O O . VAL A 1 71 ? -0.184 -5.057 -6.244 1.00 98.12 71 VAL A O 1
ATOM 611 N N . LEU A 1 72 ? 1.075 -3.237 -6.707 1.00 98.31 72 LEU A N 1
ATOM 612 C CA . LEU A 1 72 ? 0.056 -2.423 -7.353 1.00 98.31 72 LEU A CA 1
ATOM 613 C C . LEU A 1 72 ? 0.425 -2.214 -8.820 1.00 98.31 72 LEU A C 1
ATOM 615 O O . LEU A 1 72 ? 1.594 -2.023 -9.152 1.00 98.31 72 LEU A O 1
ATOM 619 N N . VAL A 1 73 ? -0.570 -2.246 -9.698 1.00 98.12 73 VAL A N 1
ATOM 620 C CA . VAL A 1 73 ? -0.416 -1.902 -11.116 1.00 98.12 73 VAL A CA 1
ATOM 621 C C . VAL A 1 73 ? -1.196 -0.625 -11.365 1.00 98.12 73 VAL A C 1
ATOM 623 O O . VAL A 1 73 ? -2.411 -0.613 -11.168 1.00 98.12 73 VAL A O 1
ATOM 626 N N . GLY A 1 74 ? -0.493 0.430 -11.770 1.00 97.94 74 GLY A N 1
ATOM 627 C CA . GLY A 1 74 ? -1.098 1.712 -12.105 1.00 97.94 74 GLY A CA 1
ATOM 628 C C . GLY A 1 74 ? -1.763 1.692 -13.480 1.00 97.94 74 GLY A C 1
ATOM 629 O O . GLY A 1 74 ? -1.383 0.924 -14.368 1.00 97.94 74 GLY A O 1
ATOM 630 N N . GLU A 1 75 ? -2.748 2.563 -13.685 1.00 97.69 75 GLU A N 1
ATOM 631 C CA . GLU A 1 75 ? -3.350 2.803 -15.005 1.00 97.69 75 GLU A CA 1
ATOM 632 C C . GLU A 1 75 ? -2.355 3.374 -16.029 1.00 97.69 75 GLU A C 1
ATOM 634 O O . GLU A 1 75 ? -2.571 3.266 -17.235 1.00 97.69 75 GLU A O 1
ATOM 639 N N . ASP A 1 76 ? -1.238 3.926 -15.553 1.00 97.06 76 ASP A N 1
ATOM 640 C CA . ASP A 1 76 ? -0.086 4.343 -16.351 1.00 97.06 76 ASP A CA 1
ATOM 641 C C . ASP A 1 76 ? 0.775 3.159 -16.843 1.00 97.06 76 ASP A C 1
ATOM 643 O O . ASP A 1 76 ? 1.710 3.338 -17.624 1.00 97.06 76 ASP A O 1
ATOM 647 N N . GLY A 1 77 ? 0.440 1.938 -16.415 1.00 96.94 77 GLY A N 1
ATOM 648 C CA . GLY A 1 77 ? 1.124 0.697 -16.754 1.00 96.94 77 GLY A CA 1
ATOM 649 C C . GLY A 1 77 ? 2.300 0.363 -15.840 1.00 96.94 77 GLY A C 1
ATOM 650 O O . GLY A 1 77 ? 2.822 -0.750 -15.947 1.00 96.94 77 GLY A O 1
ATOM 651 N N . CYS A 1 78 ? 2.705 1.266 -14.943 1.00 98.44 78 CYS A N 1
ATOM 652 C CA . CYS A 1 78 ? 3.798 1.048 -14.004 1.00 98.44 78 CYS A CA 1
ATOM 653 C C . CYS A 1 78 ? 3.426 0.026 -12.922 1.00 98.44 78 CYS A C 1
ATOM 655 O O . CYS A 1 78 ? 2.253 -0.232 -12.638 1.00 98.44 78 CYS A O 1
ATOM 657 N N . VAL A 1 79 ? 4.450 -0.563 -12.301 1.00 98.62 79 VAL A N 1
ATOM 658 C CA . VAL A 1 79 ? 4.281 -1.494 -11.181 1.00 98.62 79 VAL A CA 1
ATOM 659 C C . VAL A 1 79 ? 4.942 -0.924 -9.941 1.00 98.62 79 VAL A C 1
ATOM 661 O O . VAL A 1 79 ? 6.138 -0.611 -9.945 1.00 98.62 79 VAL A O 1
ATOM 664 N N . TYR A 1 80 ? 4.163 -0.852 -8.871 1.00 98.56 80 TYR A N 1
ATOM 665 C CA . TYR A 1 80 ? 4.571 -0.311 -7.589 1.00 98.56 80 TYR A CA 1
ATOM 666 C C . TYR A 1 80 ? 4.564 -1.390 -6.509 1.00 98.56 80 TYR A C 1
ATOM 668 O O . TYR A 1 80 ? 3.842 -2.384 -6.601 1.00 98.56 80 TYR A O 1
ATOM 676 N N . ALA A 1 81 ? 5.384 -1.194 -5.483 1.00 97.94 81 ALA A N 1
ATOM 677 C CA . ALA A 1 81 ? 5.402 -2.002 -4.276 1.00 97.94 81 ALA A CA 1
ATOM 678 C C . ALA A 1 81 ? 5.214 -1.093 -3.066 1.00 97.94 81 ALA A C 1
ATOM 680 O O . ALA A 1 81 ? 6.004 -0.175 -2.872 1.00 97.94 81 ALA A O 1
ATOM 681 N N . TYR A 1 82 ? 4.193 -1.369 -2.268 1.00 97.31 82 TYR A N 1
ATOM 682 C CA . TYR A 1 82 ? 3.866 -0.617 -1.065 1.00 97.31 82 TYR A CA 1
ATOM 683 C C . TYR A 1 82 ? 4.202 -1.408 0.202 1.00 97.31 82 TYR A C 1
ATOM 685 O O . TYR A 1 82 ? 3.888 -2.603 0.277 1.00 97.31 82 TYR A O 1
ATOM 693 N N . ARG A 1 83 ? 4.807 -0.744 1.192 1.00 93.31 83 ARG A N 1
ATOM 694 C CA . ARG A 1 83 ? 5.002 -1.258 2.555 1.00 93.31 83 ARG A CA 1
ATOM 695 C C . ARG A 1 83 ? 5.263 -0.101 3.520 1.00 93.31 83 ARG A C 1
ATOM 697 O O . ARG A 1 83 ? 6.095 0.733 3.209 1.00 93.31 83 ARG A O 1
ATOM 704 N N . GLU A 1 84 ? 4.618 -0.114 4.691 1.00 89.00 84 GLU A N 1
ATOM 705 C CA . GLU A 1 84 ? 4.911 0.810 5.810 1.00 89.00 84 GLU A CA 1
ATOM 706 C C . GLU A 1 84 ? 5.031 2.281 5.370 1.00 89.00 84 GLU A C 1
ATOM 708 O O . GLU A 1 84 ? 6.069 2.899 5.556 1.00 89.00 84 GLU A O 1
ATOM 713 N N . GLU A 1 85 ? 3.978 2.824 4.748 1.00 91.56 85 GLU A N 1
ATOM 714 C CA . GLU A 1 85 ? 3.930 4.237 4.305 1.00 91.56 85 GLU A CA 1
ATOM 715 C C . GLU A 1 85 ? 4.951 4.622 3.219 1.00 91.56 85 GLU A C 1
ATOM 717 O O . GLU A 1 85 ? 5.093 5.793 2.880 1.00 91.56 85 GLU A O 1
ATOM 722 N N . GLU A 1 86 ? 5.579 3.629 2.587 1.00 94.88 86 GLU A N 1
ATOM 723 C CA . GLU A 1 86 ? 6.493 3.811 1.465 1.00 94.88 86 GLU A CA 1
ATOM 724 C C . GLU A 1 86 ? 5.947 3.114 0.207 1.00 94.88 86 GLU A C 1
ATOM 726 O O . GLU A 1 86 ? 5.677 1.905 0.198 1.00 94.88 86 GLU A O 1
ATOM 731 N N . LEU A 1 87 ? 5.810 3.865 -0.889 1.00 97.56 87 LEU A N 1
ATOM 732 C CA . LEU A 1 87 ? 5.469 3.344 -2.213 1.00 97.56 87 LEU A CA 1
ATOM 733 C C . LEU A 1 87 ? 6.694 3.407 -3.131 1.00 97.56 87 LEU A C 1
ATOM 735 O O . LEU A 1 87 ? 7.267 4.462 -3.374 1.00 97.56 87 LEU A O 1
ATOM 739 N N . GLN A 1 88 ? 7.087 2.277 -3.709 1.00 98.12 88 GLN A N 1
ATOM 740 C CA . GLN A 1 88 ? 8.256 2.185 -4.583 1.00 98.12 88 GLN A CA 1
ATOM 741 C C . GLN A 1 88 ? 7.858 1.846 -6.016 1.00 98.12 88 GLN A C 1
ATOM 743 O O . GLN A 1 88 ? 7.186 0.844 -6.249 1.00 98.12 88 GLN A O 1
ATOM 748 N N . LEU A 1 89 ?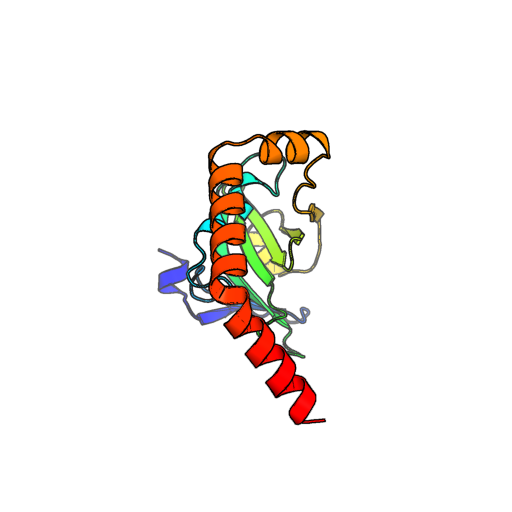 8.352 2.598 -7.001 1.00 98.50 89 LEU A N 1
ATOM 749 C CA . LEU A 1 89 ? 8.273 2.217 -8.413 1.00 98.50 89 LEU A CA 1
ATOM 750 C C . LEU A 1 89 ? 9.290 1.105 -8.694 1.00 98.50 89 LEU A C 1
ATOM 752 O O . LEU A 1 89 ? 10.501 1.347 -8.701 1.00 98.50 89 LEU A O 1
ATOM 756 N N . ILE A 1 90 ? 8.810 -0.114 -8.943 1.00 97.94 90 ILE A N 1
ATOM 757 C CA . ILE A 1 90 ? 9.658 -1.309 -9.082 1.00 97.94 90 ILE A CA 1
ATOM 758 C C . ILE A 1 90 ? 9.778 -1.832 -10.515 1.00 97.94 90 ILE A C 1
ATOM 760 O O . ILE A 1 90 ? 10.702 -2.591 -10.804 1.00 97.94 90 ILE A O 1
ATOM 764 N N . ALA A 1 91 ? 8.887 -1.416 -11.415 1.00 98.19 91 ALA A N 1
ATOM 765 C CA . ALA A 1 91 ? 9.009 -1.655 -12.850 1.00 98.19 91 ALA A CA 1
ATOM 766 C C . ALA A 1 91 ? 8.241 -0.593 -13.642 1.00 98.19 91 ALA A C 1
ATOM 768 O O . ALA A 1 91 ? 7.187 -0.130 -13.209 1.00 98.19 91 ALA A O 1
ATOM 769 N N . LYS A 1 92 ? 8.735 -0.243 -14.831 1.00 98.00 92 LYS A N 1
ATOM 770 C CA . LYS A 1 92 ? 8.089 0.740 -15.717 1.00 98.00 92 LYS A CA 1
ATOM 771 C C . LYS A 1 92 ? 6.927 0.155 -16.514 1.00 98.00 92 LYS A C 1
ATOM 773 O O . LYS A 1 92 ? 6.216 0.889 -17.187 1.00 98.00 92 LYS A O 1
ATOM 778 N N . ASN A 1 93 ? 6.792 -1.169 -16.517 1.00 97.75 93 ASN A N 1
ATOM 779 C CA . ASN A 1 93 ? 5.662 -1.883 -17.094 1.00 97.75 93 ASN A CA 1
ATOM 780 C C . ASN A 1 93 ? 5.563 -3.314 -16.542 1.00 97.75 93 ASN A C 1
ATOM 782 O O . ASN A 1 93 ? 6.521 -3.854 -15.982 1.00 97.75 93 ASN A O 1
ATOM 786 N N . LEU A 1 94 ? 4.413 -3.957 -16.762 1.00 95.38 94 LEU A N 1
ATOM 787 C CA . LEU A 1 94 ? 4.175 -5.350 -16.369 1.00 95.38 94 LEU A CA 1
ATOM 788 C C . LEU A 1 94 ? 5.167 -6.350 -16.979 1.00 95.38 94 LEU A C 1
ATOM 790 O O . LEU A 1 94 ? 5.524 -7.313 -16.307 1.00 95.38 94 LEU A O 1
ATOM 794 N N . SER A 1 95 ? 5.621 -6.148 -18.221 1.00 96.56 95 SER A N 1
ATOM 795 C CA . SER A 1 95 ? 6.546 -7.093 -18.871 1.00 96.56 95 SER A CA 1
ATOM 796 C C . SER A 1 95 ? 7.897 -7.114 -18.159 1.00 96.56 95 SER A C 1
ATOM 798 O O . SER A 1 95 ? 8.415 -8.183 -17.847 1.00 96.56 95 SER A O 1
ATOM 800 N N . GLU A 1 96 ? 8.420 -5.935 -17.816 1.00 97.12 96 GLU A N 1
ATOM 801 C CA . GLU A 1 96 ? 9.644 -5.796 -17.027 1.00 97.12 96 GLU A CA 1
ATOM 802 C C . GLU A 1 96 ? 9.507 -6.470 -15.652 1.00 97.12 96 GLU A C 1
ATOM 804 O O . GLU A 1 96 ? 10.418 -7.187 -15.228 1.00 97.12 96 GLU A O 1
ATOM 809 N N . PHE A 1 97 ? 8.367 -6.283 -14.974 1.00 96.88 97 PHE A N 1
ATOM 810 C CA . PHE A 1 97 ? 8.099 -6.924 -13.686 1.00 96.88 97 PHE A CA 1
ATOM 811 C C . PHE A 1 97 ? 8.005 -8.450 -13.800 1.00 96.88 97 PHE A C 1
ATOM 813 O O . PHE A 1 97 ? 8.552 -9.157 -12.961 1.00 96.88 97 PHE A O 1
ATOM 820 N N . VAL A 1 98 ? 7.357 -8.985 -14.837 1.00 95.12 98 VAL A N 1
ATOM 821 C CA . VAL A 1 98 ? 7.256 -10.439 -15.049 1.00 95.12 98 VAL A CA 1
ATOM 822 C C . VAL A 1 98 ? 8.620 -11.059 -15.337 1.00 95.12 98 VAL A C 1
ATOM 824 O O . VAL A 1 98 ? 8.891 -12.160 -14.866 1.00 95.12 98 VAL A O 1
ATOM 827 N N . GLU A 1 99 ? 9.499 -10.368 -16.059 1.00 95.06 99 GLU A N 1
ATOM 828 C CA . GLU A 1 99 ? 10.839 -10.873 -16.366 1.00 95.06 99 GLU A CA 1
ATOM 829 C C . GLU A 1 99 ? 11.777 -10.819 -15.150 1.00 95.06 99 GLU A C 1
ATOM 831 O O . GLU A 1 99 ? 12.544 -11.752 -14.908 1.00 95.06 99 GLU A O 1
ATOM 836 N N . ASN A 1 100 ? 11.712 -9.741 -14.362 1.00 93.25 100 ASN A N 1
ATOM 837 C CA . ASN A 1 100 ? 12.746 -9.434 -13.369 1.00 93.25 100 ASN A CA 1
ATOM 838 C C . ASN A 1 100 ? 12.268 -9.467 -11.905 1.00 93.25 100 ASN A C 1
ATOM 840 O O . ASN A 1 100 ? 13.096 -9.493 -10.988 1.00 93.25 100 ASN A O 1
ATOM 844 N N . GLY A 1 101 ? 10.961 -9.444 -11.661 1.00 93.69 101 GLY A N 1
ATOM 845 C CA . GLY A 1 101 ? 10.374 -9.205 -10.345 1.00 93.69 101 GLY A CA 1
ATOM 846 C C . GLY A 1 101 ? 10.788 -7.850 -9.773 1.00 93.69 101 GLY A C 1
ATOM 847 O O . GLY A 1 101 ? 11.149 -6.917 -10.494 1.00 93.69 101 GLY A O 1
ATOM 848 N N . LYS A 1 102 ? 10.799 -7.740 -8.442 1.00 92.25 102 LYS A N 1
ATOM 849 C CA . LYS A 1 102 ? 11.361 -6.575 -7.744 1.00 92.25 102 LYS A CA 1
ATOM 850 C C . LYS A 1 102 ? 12.889 -6.660 -7.730 1.00 92.25 102 LYS A C 1
ATOM 852 O O . LYS A 1 102 ? 13.480 -7.150 -6.771 1.00 92.25 102 LYS A O 1
ATOM 857 N N . LYS A 1 103 ? 13.526 -6.236 -8.822 1.00 92.44 103 LYS A N 1
ATOM 858 C CA . LYS A 1 103 ? 14.995 -6.221 -8.978 1.00 92.44 103 LYS A CA 1
ATOM 859 C C . LYS A 1 103 ? 15.604 -4.836 -8.778 1.00 92.44 103 LYS A C 1
ATOM 861 O O . LYS A 1 103 ? 16.747 -4.720 -8.348 1.00 92.44 103 LYS A O 1
ATOM 866 N N . LYS A 1 104 ? 14.851 -3.792 -9.119 1.00 92.94 104 LYS A N 1
ATOM 867 C CA . LYS A 1 104 ? 15.285 -2.397 -9.078 1.00 92.94 104 LYS A CA 1
ATOM 868 C C . LYS A 1 104 ? 14.189 -1.534 -8.460 1.00 92.94 104 LYS A C 1
ATOM 870 O O . LYS A 1 104 ? 13.015 -1.878 -8.540 1.00 92.94 104 LYS A O 1
ATOM 875 N N . VAL A 1 105 ? 14.597 -0.432 -7.840 1.00 97.00 105 VAL A N 1
ATOM 876 C CA . VAL A 1 105 ? 13.715 0.666 -7.437 1.00 97.00 105 VAL A CA 1
ATOM 877 C C . VAL A 1 105 ? 14.088 1.871 -8.292 1.00 97.00 105 VAL A C 1
ATOM 879 O O . VAL A 1 105 ? 15.267 2.212 -8.401 1.00 97.00 105 VAL A O 1
ATOM 882 N N . TYR A 1 106 ? 13.105 2.442 -8.978 1.00 97.69 106 TYR A N 1
ATOM 883 C CA . TYR A 1 106 ? 13.281 3.599 -9.859 1.00 97.69 106 TYR A CA 1
ATOM 884 C C . TYR A 1 106 ? 12.988 4.916 -9.151 1.00 97.69 106 TYR A C 1
ATOM 886 O O . TYR A 1 106 ? 13.628 5.918 -9.456 1.00 97.69 106 TYR A O 1
ATOM 894 N N . ALA A 1 107 ? 12.025 4.893 -8.237 1.00 97.81 107 ALA A N 1
ATOM 895 C CA . ALA A 1 107 ? 11.620 6.010 -7.406 1.00 97.81 107 ALA A CA 1
ATOM 896 C C . ALA A 1 107 ? 10.974 5.464 -6.129 1.00 97.81 107 ALA A C 1
ATOM 898 O O . ALA A 1 107 ? 10.413 4.363 -6.145 1.00 97.81 107 ALA A O 1
ATOM 899 N N . THR A 1 108 ? 11.052 6.257 -5.070 1.00 97.56 108 THR A N 1
ATOM 900 C CA . THR A 1 108 ? 10.365 6.041 -3.800 1.00 97.56 108 THR A CA 1
ATOM 901 C C . THR A 1 108 ? 9.489 7.259 -3.545 1.00 97.56 108 THR A C 1
ATOM 903 O O . THR A 1 108 ? 9.893 8.377 -3.868 1.00 97.56 108 THR A O 1
ATOM 906 N N . TYR A 1 109 ? 8.294 7.016 -3.027 1.00 96.81 109 TYR A N 1
ATOM 907 C CA . TYR A 1 109 ? 7.303 8.017 -2.686 1.00 96.81 109 TYR A CA 1
ATOM 908 C C . TYR A 1 109 ? 6.863 7.764 -1.250 1.00 96.81 109 TYR A C 1
ATOM 910 O O . TYR A 1 109 ? 6.332 6.691 -0.949 1.00 96.81 109 TYR A O 1
ATOM 918 N N . ASP A 1 110 ? 7.106 8.744 -0.396 1.00 94.25 110 ASP A N 1
ATOM 919 C CA . ASP A 1 110 ? 6.681 8.725 0.996 1.00 94.25 110 ASP A CA 1
ATOM 920 C C . ASP A 1 110 ? 5.270 9.305 1.106 1.00 94.25 110 ASP A C 1
ATOM 922 O O . ASP A 1 110 ? 4.827 10.071 0.241 1.00 94.25 110 ASP A O 1
ATOM 926 N N . TYR A 1 111 ? 4.551 8.926 2.160 1.00 87.75 111 TYR A N 1
ATOM 927 C CA . TYR A 1 111 ? 3.285 9.575 2.469 1.00 87.75 111 TYR A CA 1
ATOM 928 C C . TYR A 1 111 ? 3.519 11.082 2.692 1.00 87.75 111 TYR A C 1
ATOM 930 O O . TYR A 1 111 ? 4.484 11.446 3.368 1.00 87.75 111 TYR A O 1
ATOM 938 N N . PRO A 1 112 ? 2.685 11.970 2.122 1.00 82.88 112 PRO A N 1
ATOM 939 C CA . PRO A 1 112 ? 2.884 13.405 2.263 1.00 82.88 112 PRO A CA 1
ATOM 940 C C . PRO A 1 112 ? 2.836 13.819 3.736 1.00 82.88 112 PRO A C 1
ATOM 942 O O . PRO A 1 112 ? 1.886 13.506 4.455 1.00 82.88 112 PRO A O 1
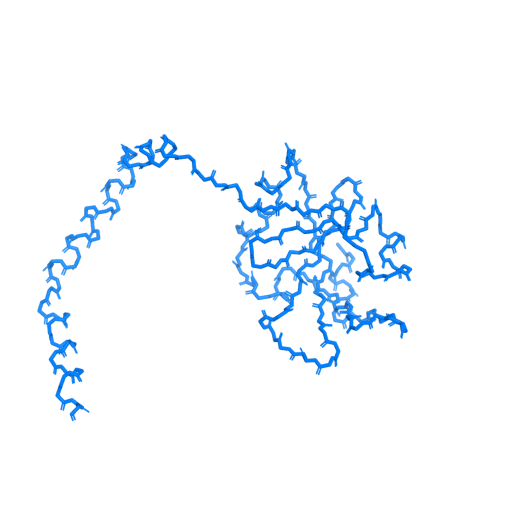ATOM 945 N N . GLU A 1 113 ? 3.863 14.545 4.174 1.00 80.88 113 GLU A N 1
ATOM 946 C CA . GLU A 1 113 ? 3.859 15.197 5.480 1.00 80.88 113 GLU A CA 1
ATOM 947 C C . GLU A 1 113 ? 2.873 16.369 5.445 1.00 80.88 113 GLU A C 1
ATOM 949 O O . GLU A 1 113 ? 2.913 17.206 4.538 1.00 80.88 113 GLU A O 1
ATOM 954 N N . PHE A 1 114 ? 1.974 16.420 6.426 1.00 75.06 114 PHE A N 1
ATOM 955 C CA . PHE A 1 114 ? 1.121 17.585 6.634 1.00 75.06 114 PHE A CA 1
ATOM 956 C C . PHE A 1 114 ? 1.971 18.735 7.169 1.00 75.06 114 PHE A C 1
ATOM 958 O O . PHE A 1 114 ? 2.818 18.528 8.039 1.00 75.06 114 PHE A O 1
ATOM 965 N N . SER A 1 115 ? 1.751 19.944 6.655 1.00 77.69 115 SER A N 1
ATOM 966 C CA . SER A 1 115 ? 2.393 21.128 7.220 1.00 77.69 115 SER A CA 1
ATOM 967 C C . SER A 1 115 ? 1.744 21.525 8.551 1.00 77.69 115 SER A C 1
ATOM 969 O O . SER A 1 115 ? 0.587 21.189 8.811 1.00 77.69 115 SER A O 1
ATOM 971 N N . ASP A 1 116 ? 2.458 22.303 9.370 1.00 81.88 116 ASP A N 1
ATOM 972 C CA . ASP A 1 116 ? 1.905 22.877 10.608 1.00 81.88 116 ASP A CA 1
ATOM 973 C C . ASP A 1 116 ? 0.621 23.693 10.336 1.00 81.88 116 ASP A C 1
ATOM 975 O O . ASP A 1 116 ? -0.308 23.697 11.143 1.00 81.88 116 ASP A O 1
ATOM 979 N N . GLU A 1 117 ? 0.542 24.358 9.175 1.00 78.88 117 GLU A N 1
ATOM 980 C CA . GLU A 1 117 ? -0.635 25.127 8.743 1.00 78.88 117 GLU A CA 1
ATOM 981 C C . GLU A 1 117 ? -1.832 24.217 8.408 1.00 78.88 117 GLU A C 1
ATOM 983 O O . GLU A 1 117 ? -2.980 24.539 8.742 1.00 78.88 117 GLU A O 1
ATOM 988 N N . ASP A 1 118 ? -1.577 23.060 7.787 1.00 82.00 118 ASP A N 1
ATOM 989 C CA . ASP A 1 118 ? -2.610 22.052 7.525 1.00 82.00 118 ASP A CA 1
ATOM 990 C C . ASP A 1 118 ? -3.140 21.472 8.842 1.00 82.00 118 ASP A C 1
ATOM 992 O O . ASP A 1 118 ? -4.352 21.307 9.011 1.00 82.00 118 ASP A O 1
ATOM 996 N N . GLU A 1 119 ? -2.250 21.212 9.805 1.00 80.75 119 GLU A N 1
ATOM 997 C CA . GLU A 1 119 ? -2.644 20.744 11.132 1.00 80.75 119 GLU A CA 1
ATOM 998 C C . GLU A 1 119 ? -3.490 21.797 11.858 1.00 80.75 119 GLU A C 1
ATOM 1000 O O . GLU A 1 119 ? -4.572 21.471 12.349 1.00 80.75 119 GLU A O 1
ATOM 1005 N N . GLU A 1 120 ? -3.073 23.067 11.877 1.00 84.38 120 GLU A N 1
ATOM 1006 C CA . GLU A 1 120 ? -3.844 24.146 12.507 1.00 84.38 120 GLU A CA 1
ATOM 1007 C C . GLU A 1 120 ? -5.241 24.293 11.890 1.00 84.38 120 GLU A C 1
ATOM 1009 O O . GLU A 1 120 ? -6.230 24.464 12.609 1.00 84.38 120 GLU A O 1
ATOM 1014 N N . THR A 1 121 ? -5.347 24.137 10.572 1.00 87.12 121 THR A N 1
ATOM 1015 C CA . THR A 1 121 ? -6.635 24.134 9.872 1.00 87.12 121 THR A CA 1
ATOM 1016 C C . THR A 1 121 ? -7.517 22.971 10.338 1.00 87.12 121 THR A C 1
ATOM 1018 O O . THR A 1 121 ? -8.686 23.176 10.676 1.00 87.12 121 THR A O 1
ATOM 1021 N N . LEU A 1 122 ? -6.962 21.758 10.449 1.00 83.44 122 LEU A N 1
ATOM 1022 C CA . LEU A 1 122 ? -7.680 20.585 10.964 1.00 83.44 122 LEU A CA 1
ATOM 1023 C C . LEU A 1 122 ? -8.109 20.748 12.431 1.00 83.44 122 LEU A C 1
ATOM 1025 O O . LEU A 1 122 ? -9.153 20.235 12.830 1.00 83.44 122 LEU A O 1
ATOM 1029 N N . LEU A 1 123 ? -7.344 21.475 13.255 1.00 85.06 123 LEU A N 1
ATOM 1030 C CA . LEU A 1 123 ? -7.718 21.780 14.644 1.00 85.06 123 LEU A CA 1
ATOM 1031 C C . LEU A 1 123 ? -8.965 22.672 14.739 1.00 85.06 123 LEU A C 1
ATOM 1033 O O . LEU A 1 123 ? -9.700 22.616 15.735 1.00 85.06 123 LEU A O 1
ATOM 1037 N N . GLN A 1 124 ? -9.184 23.510 13.729 1.00 88.56 124 GLN A N 1
ATOM 1038 C CA . GLN A 1 124 ? -10.312 24.435 13.665 1.00 88.56 124 GLN A CA 1
ATOM 1039 C C . GLN A 1 124 ? -11.579 23.793 13.087 1.00 88.56 124 GLN A C 1
ATOM 1041 O O . GLN A 1 124 ? -12.660 24.356 13.257 1.00 88.56 124 GLN A O 1
ATOM 1046 N N . ASP A 1 125 ? -11.469 22.615 12.471 1.00 94.50 125 ASP A N 1
ATOM 1047 C CA . ASP A 1 125 ? -12.603 21.900 11.894 1.00 94.50 125 ASP A CA 1
ATOM 1048 C C . ASP A 1 125 ? -13.670 21.543 12.951 1.00 94.50 125 ASP A C 1
ATOM 1050 O O . ASP A 1 125 ? -13.381 21.012 14.030 1.00 94.50 125 ASP A O 1
ATOM 1054 N N . GLU A 1 126 ? -14.937 21.846 12.646 1.00 95.00 126 GLU A N 1
ATOM 1055 C CA . GLU A 1 126 ? -16.047 21.672 13.589 1.00 95.00 126 GLU A CA 1
ATOM 1056 C C . GLU A 1 126 ? -16.304 20.203 13.951 1.00 95.00 126 GLU A C 1
ATOM 1058 O O . GLU A 1 126 ? -16.713 19.905 15.079 1.00 95.00 126 GLU A O 1
ATOM 1063 N N . GLU A 1 127 ? -16.121 19.279 13.007 1.00 94.44 127 GLU A N 1
ATOM 1064 C CA . GLU A 1 127 ? -16.306 17.850 13.246 1.00 94.44 127 GLU A CA 1
ATOM 1065 C C . GLU A 1 127 ? -15.178 17.322 14.133 1.00 94.44 127 GLU A C 1
ATOM 1067 O O . GLU A 1 127 ? -15.445 16.669 15.149 1.00 94.44 127 GLU A O 1
ATOM 1072 N N . VAL A 1 128 ? -13.933 17.707 13.840 1.00 91.75 128 VAL A N 1
ATOM 1073 C CA . VAL A 1 128 ? -12.765 17.384 14.671 1.00 91.75 128 VAL A CA 1
ATOM 1074 C C . VAL A 1 128 ? -12.949 17.904 16.099 1.00 91.75 128 VAL A C 1
ATOM 1076 O O . VAL A 1 128 ? -12.703 17.174 17.067 1.00 91.75 128 VAL A O 1
ATOM 1079 N N . GLN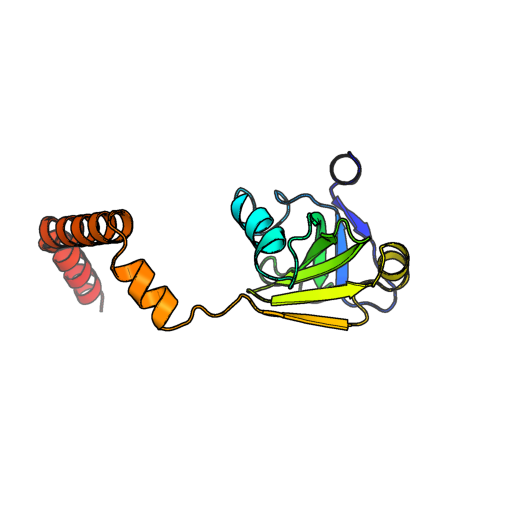 A 1 129 ? -13.436 19.135 16.272 1.00 93.75 129 GLN A N 1
ATOM 1080 C CA . GLN A 1 129 ? -13.717 19.694 17.596 1.00 93.75 129 GLN A CA 1
ATOM 1081 C C . GLN A 1 129 ? -14.800 18.912 18.346 1.00 93.75 129 GLN A C 1
ATOM 1083 O O . GLN A 1 129 ? -14.622 18.610 19.532 1.00 93.75 129 GLN A O 1
ATOM 1088 N N . LYS A 1 130 ? -15.892 18.529 17.670 1.00 95.75 130 LYS A N 1
ATOM 1089 C CA . LYS A 1 130 ? -16.959 17.701 18.261 1.00 95.75 130 LYS A CA 1
ATOM 1090 C C . LYS A 1 130 ? -16.433 16.333 18.693 1.00 95.75 130 LYS A C 1
ATOM 1092 O O . LYS A 1 130 ? -16.696 15.917 19.822 1.00 95.75 130 LYS A O 1
ATOM 1097 N N . ILE A 1 131 ? -15.645 15.662 17.850 1.00 95.06 131 ILE A N 1
ATOM 1098 C CA . ILE A 1 131 ? -15.022 14.365 18.163 1.00 95.06 131 ILE A CA 1
ATOM 1099 C C . ILE A 1 131 ? -14.115 14.485 19.393 1.00 95.06 131 ILE A C 1
ATOM 1101 O O . ILE A 1 131 ? -14.187 13.664 20.314 1.00 95.06 131 ILE A O 1
ATOM 1105 N N . ARG A 1 132 ? -13.290 15.536 19.455 1.00 92.75 132 ARG A N 1
ATOM 1106 C CA . ARG A 1 132 ? -12.383 15.782 20.585 1.00 92.75 132 ARG A CA 1
ATOM 1107 C C . ARG A 1 132 ? -13.139 16.052 21.876 1.00 92.75 132 ARG A C 1
ATOM 1109 O O . ARG A 1 132 ? -12.783 15.486 22.909 1.00 92.75 132 ARG A O 1
ATOM 1116 N N . GLN A 1 133 ? -14.178 16.882 21.829 1.00 95.50 133 GLN A N 1
ATOM 1117 C CA . GLN A 1 133 ? -14.988 17.165 23.009 1.00 95.50 133 GLN A CA 1
ATOM 1118 C C . GLN A 1 133 ? -15.703 15.901 23.500 1.00 95.50 133 GLN A C 1
ATOM 1120 O O . GLN A 1 133 ? -15.578 15.557 24.671 1.00 95.50 133 GLN A O 1
ATOM 1125 N N . SER A 1 134 ? -16.328 15.144 22.594 1.00 96.50 134 SER A N 1
ATOM 1126 C CA . SER A 1 134 ? -16.969 13.867 22.928 1.00 96.50 134 SER A CA 1
ATOM 1127 C C . SER A 1 134 ? -15.987 12.870 23.548 1.00 96.50 134 SER A C 1
ATOM 1129 O O . SER A 1 134 ? -16.330 12.170 24.499 1.00 96.50 134 SER A O 1
ATOM 1131 N N . THR A 1 135 ? -14.755 12.804 23.036 1.00 95.31 135 THR A N 1
ATOM 1132 C CA . THR A 1 135 ? -13.702 11.946 23.597 1.00 95.31 135 THR A CA 1
ATOM 1133 C C . THR A 1 135 ? -13.343 12.365 25.022 1.00 95.31 135 THR A C 1
ATOM 1135 O O . THR A 1 135 ? -13.265 11.515 25.908 1.00 95.31 135 THR A O 1
ATOM 1138 N N . ARG A 1 136 ? -13.170 13.671 25.279 1.00 95.81 136 ARG A N 1
ATOM 1139 C CA . ARG A 1 136 ? -12.903 14.180 26.636 1.00 95.81 136 ARG A CA 1
ATOM 1140 C C . ARG A 1 136 ? -14.042 13.851 27.591 1.00 95.81 136 ARG A C 1
ATOM 1142 O O . ARG A 1 136 ? -13.785 13.388 28.697 1.00 95.81 136 ARG A O 1
ATOM 1149 N N . ASP A 1 137 ? -15.283 14.057 27.166 1.00 97.38 137 ASP A N 1
ATOM 1150 C CA . ASP A 1 137 ? -16.458 13.793 27.995 1.00 97.38 137 ASP A CA 1
ATOM 1151 C C . ASP A 1 137 ? -16.580 12.297 28.323 1.00 97.38 137 ASP A C 1
ATOM 1153 O O . ASP A 1 137 ? -16.838 11.932 29.474 1.00 97.38 137 ASP A O 1
ATOM 1157 N N . PHE A 1 138 ? -16.307 11.414 27.354 1.00 96.81 138 PHE A N 1
ATOM 1158 C CA . PHE A 1 138 ? -16.237 9.967 27.574 1.00 96.81 138 PHE A CA 1
ATOM 1159 C C . PHE A 1 138 ? -15.158 9.588 28.596 1.00 96.81 138 PHE A C 1
ATOM 1161 O O . PHE A 1 138 ? -15.443 8.851 29.541 1.00 96.81 138 PHE A O 1
ATOM 1168 N N . VAL A 1 139 ? -13.935 10.107 28.443 1.00 95.44 139 VAL A N 1
ATOM 1169 C CA . VAL A 1 139 ? -12.826 9.819 29.367 1.00 95.44 139 VAL A CA 1
ATOM 1170 C C . VAL A 1 139 ? -13.154 10.317 30.774 1.00 95.44 139 VAL A C 1
ATOM 1172 O O . VAL A 1 139 ? -13.050 9.557 31.733 1.00 95.44 139 VAL A O 1
ATOM 1175 N N . ASN A 1 140 ? -13.620 11.560 30.901 1.00 95.94 140 ASN A N 1
ATOM 1176 C CA . ASN A 1 140 ? -13.913 12.173 32.195 1.00 95.94 140 ASN A CA 1
ATOM 1177 C C . ASN A 1 140 ? -15.080 11.485 32.914 1.00 95.94 140 ASN A C 1
ATOM 1179 O O . ASN A 1 140 ? -14.996 11.219 34.112 1.00 95.94 140 ASN A O 1
ATOM 1183 N N . SER A 1 141 ? -16.156 11.147 32.197 1.00 96.94 141 SER A N 1
ATOM 1184 C CA . SER A 1 141 ? -17.298 10.428 32.784 1.00 96.94 141 SER A CA 1
ATOM 1185 C C . SER A 1 141 ? -16.934 9.017 33.259 1.00 96.94 141 SER A C 1
ATOM 1187 O O . SER A 1 141 ? -17.538 8.509 34.206 1.00 96.94 141 SER A O 1
ATOM 1189 N N . ASN A 1 142 ? -15.903 8.406 32.668 1.00 96.56 142 ASN A N 1
ATOM 1190 C CA . ASN A 1 142 ? -15.418 7.074 33.023 1.00 96.56 142 ASN A CA 1
ATOM 1191 C C . ASN A 1 142 ? -14.109 7.089 33.827 1.00 96.56 142 ASN A C 1
ATOM 1193 O O . ASN A 1 142 ? -13.505 6.030 33.990 1.00 96.56 142 ASN A O 1
ATOM 1197 N N . ALA A 1 143 ? -13.679 8.236 34.369 1.00 95.69 143 ALA A N 1
ATOM 1198 C CA . ALA A 1 143 ? -12.395 8.367 35.068 1.00 95.69 143 ALA A CA 1
ATOM 1199 C C . ALA A 1 143 ? -12.187 7.280 36.141 1.00 95.69 143 ALA A C 1
ATOM 1201 O O . ALA A 1 143 ? -11.160 6.612 36.157 1.00 95.69 143 ALA A O 1
ATOM 1202 N N . HIS A 1 144 ? -13.222 6.989 36.933 1.00 94.81 144 HIS A N 1
ATOM 1203 C CA . HIS A 1 144 ? -13.196 5.935 37.952 1.00 94.81 144 HIS A CA 1
ATOM 1204 C C . HIS A 1 144 ? -12.900 4.523 37.401 1.00 94.81 144 HIS A C 1
ATOM 1206 O O . HIS A 1 144 ? -12.293 3.703 38.088 1.00 94.81 144 HIS A O 1
ATOM 1212 N N . VAL A 1 145 ? -13.324 4.209 36.172 1.00 95.69 145 VAL A N 1
ATOM 1213 C CA . VAL A 1 145 ? -13.040 2.923 35.513 1.00 95.69 145 VAL A CA 1
ATOM 1214 C C . VAL A 1 145 ? -11.564 2.841 35.142 1.00 95.69 145 VAL A C 1
ATOM 1216 O O . VAL A 1 145 ? -10.928 1.813 35.378 1.00 95.69 145 VAL A O 1
ATOM 1219 N N . PHE A 1 146 ? -11.012 3.928 34.600 1.00 94.19 146 PHE A N 1
ATOM 1220 C CA . PHE A 1 146 ? -9.589 4.021 34.281 1.00 94.19 146 PHE A CA 1
ATOM 1221 C C . PHE A 1 146 ? -8.727 3.974 35.549 1.00 94.19 146 PHE A C 1
ATOM 1223 O O . PHE A 1 146 ? -7.748 3.233 35.580 1.00 94.19 146 PHE A O 1
ATOM 1230 N N . ASP A 1 147 ? -9.131 4.650 36.624 1.00 94.31 147 ASP A N 1
ATOM 1231 C CA . ASP A 1 147 ? -8.441 4.583 37.918 1.00 94.31 147 ASP A CA 1
ATOM 1232 C C . ASP A 1 147 ? -8.441 3.157 38.485 1.00 94.31 147 ASP A C 1
ATOM 1234 O O . ASP A 1 147 ? -7.417 2.661 38.954 1.00 94.31 147 ASP A O 1
ATOM 1238 N N . ASN A 1 148 ? -9.569 2.446 38.389 1.00 94.25 148 ASN A N 1
ATOM 1239 C CA . ASN A 1 148 ? -9.656 1.043 38.796 1.00 94.25 148 ASN A CA 1
ATOM 1240 C C . ASN A 1 148 ? -8.750 0.134 37.955 1.00 94.25 148 ASN A C 1
ATOM 1242 O O . ASN A 1 148 ? -8.113 -0.765 38.506 1.00 94.25 148 ASN A O 1
ATOM 1246 N N . LEU A 1 149 ? -8.670 0.368 36.641 1.00 93.38 149 LEU A N 1
ATOM 1247 C CA . LEU A 1 149 ? -7.739 -0.337 35.762 1.00 93.38 149 LEU A CA 1
ATOM 1248 C C . LEU A 1 149 ? -6.288 -0.112 36.210 1.00 93.38 149 LEU A C 1
ATOM 1250 O O . LEU A 1 149 ? -5.541 -1.079 36.347 1.00 93.38 149 LEU A O 1
ATOM 1254 N N . LEU A 1 150 ? -5.897 1.135 36.479 1.00 93.75 150 LEU A N 1
ATOM 1255 C CA . LEU A 1 150 ? -4.543 1.465 36.933 1.00 93.75 150 LEU A CA 1
ATOM 1256 C C . LEU A 1 150 ? -4.230 0.821 38.289 1.00 93.75 150 LEU A C 1
ATOM 1258 O O . LEU A 1 150 ? -3.206 0.154 38.424 1.00 93.75 150 LEU A O 1
ATOM 1262 N N . ASN A 1 151 ? -5.147 0.917 39.253 1.00 93.38 151 ASN A N 1
ATOM 1263 C CA . ASN A 1 151 ? -5.005 0.279 40.564 1.00 93.38 151 ASN A CA 1
ATOM 1264 C C . ASN A 1 151 ? -4.863 -1.246 40.452 1.00 93.38 151 ASN A C 1
ATOM 1266 O O . ASN A 1 151 ? -4.043 -1.851 41.144 1.00 93.38 151 ASN A O 1
ATOM 1270 N N . PHE A 1 152 ? -5.623 -1.880 39.554 1.00 93.31 152 PHE A N 1
ATOM 1271 C CA . PHE A 1 152 ? -5.502 -3.310 39.283 1.00 93.31 152 PHE A CA 1
ATOM 1272 C C . PHE A 1 152 ? -4.120 -3.674 38.729 1.00 93.31 152 PHE A C 1
ATOM 1274 O O . PHE A 1 152 ? -3.514 -4.639 39.201 1.00 93.31 152 PHE A O 1
ATOM 1281 N N . LEU A 1 153 ? -3.602 -2.904 37.768 1.00 92.06 153 LEU A N 1
ATOM 1282 C CA . LEU A 1 153 ? -2.269 -3.128 37.203 1.00 92.06 153 LEU A CA 1
ATOM 1283 C C . LEU A 1 153 ? -1.173 -2.968 38.266 1.00 92.06 153 LEU A C 1
ATOM 1285 O O . LEU A 1 153 ? -0.267 -3.797 38.329 1.00 92.06 153 LEU A O 1
ATOM 1289 N N . SER A 1 154 ? -1.292 -1.970 39.143 1.00 88.44 154 SER A N 1
ATOM 1290 C CA . SER A 1 154 ? -0.351 -1.744 40.247 1.00 88.44 154 SER A CA 1
ATOM 1291 C C . SER A 1 154 ? -0.429 -2.806 41.349 1.00 88.44 154 SER A C 1
ATOM 1293 O O . SER A 1 154 ? 0.564 -3.053 42.017 1.00 88.44 154 SER A O 1
ATOM 1295 N N . SER A 1 155 ? -1.578 -3.465 41.533 1.00 82.69 155 SER A N 1
ATOM 1296 C CA . SER A 1 155 ? -1.756 -4.530 42.538 1.00 82.69 155 SER A CA 1
ATOM 1297 C C . SER A 1 155 ? -1.161 -5.893 42.148 1.00 82.69 155 SER A C 1
ATOM 1299 O O . SER A 1 155 ? -1.172 -6.822 42.954 1.00 82.69 155 SER A O 1
ATOM 1301 N N . LYS A 1 156 ? -0.691 -6.035 40.901 1.00 67.31 156 LYS A N 1
ATOM 1302 C CA . LYS A 1 156 ? -0.111 -7.271 40.348 1.00 67.31 156 LYS A CA 1
ATOM 1303 C C . LYS A 1 156 ? 1.414 -7.226 40.177 1.00 67.31 156 LYS A C 1
ATOM 1305 O O . LYS A 1 156 ? 1.970 -8.175 39.622 1.00 67.31 156 LYS A O 1
ATOM 1310 N N . GLN A 1 157 ? 2.062 -6.150 40.625 1.00 56.75 157 GLN A N 1
ATOM 1311 C CA . GLN A 1 157 ? 3.516 -6.059 40.808 1.00 56.75 157 GLN A CA 1
ATOM 1312 C C . GLN A 1 157 ? 3.879 -6.377 42.257 1.00 56.75 157 GLN A C 1
ATOM 1314 O O . GLN A 1 157 ? 4.940 -7.008 42.448 1.00 56.75 157 GLN A O 1
#

Organism: Engystomops pustulosus (NCBI:txid76066)

pLDDT: mean 92.01, std 7.34, range [56.75, 98.62]

InterPro domains:
  IPR003360 US22-like [PF02393] (2-107)